Protein AF-A0A6I3M7F4-F1 (afdb_monomer_lite)

Secondary structure (DSSP, 8-state):
-PPPPP-----------------PPPPP--------STTHHHHHTTTTT-EEEEE-SS-EEEEE--SSSEEEEEEE-TTS-EEEEEEE-EEEE-SSSEEEEEEE-TTS-EEEEEEETTTTEEEEEEEEE-TT-TTTTEEEEEEEEEEEE--

pLDDT: mean 80.13, std 24.79, range [31.33, 98.69]

Sequence (151 aa):
MKQGKLAIGVVAFSFLAFGFTSISNTAVTIPSISKTVNQTEKGTSQIIGKTAVITFSQFQVEETFVSESVLHWKIKNENGSYNESDEQISFKRLNDHQFFINWIEKTGLTVSQIIDAQNGTVTSFVSNKDEKSDRGQRSANFLQGKLEFKK

Radius of gyration: 19.37 Å; chains: 1; bounding box: 62×32×46 Å

Structure (mmCIF, N/CA/C/O backbone):
data_AF-A0A6I3M7F4-F1
#
_entry.id   AF-A0A6I3M7F4-F1
#
loop_
_atom_site.group_PDB
_atom_site.id
_atom_site.type_symbol
_atom_site.label_atom_id
_atom_site.label_alt_id
_atom_site.label_comp_id
_atom_site.label_asym_id
_atom_site.label_entity_id
_atom_site.label_seq_id
_atom_site.pdbx_PDB_ins_code
_atom_site.Cartn_x
_atom_site.Cartn_y
_atom_site.Cartn_z
_atom_site.occupancy
_atom_site.B_iso_or_equiv
_atom_site.auth_seq_id
_atom_site.auth_comp_id
_atom_site.auth_asym_id
_atom_site.auth_atom_id
_atom_site.pdbx_PDB_model_num
ATOM 1 N N . MET A 1 1 ? 24.517 -9.629 -3.140 1.00 39.00 1 MET A N 1
ATOM 2 C CA . MET A 1 1 ? 23.800 -8.567 -3.882 1.00 39.00 1 MET A CA 1
ATOM 3 C C . MET A 1 1 ? 23.806 -7.303 -3.038 1.00 39.00 1 MET A C 1
ATOM 5 O O . MET A 1 1 ? 23.369 -7.361 -1.898 1.00 39.00 1 MET A O 1
ATOM 9 N N . LYS A 1 2 ? 24.385 -6.206 -3.538 1.00 33.97 2 LYS A N 1
ATOM 10 C CA . LYS A 1 2 ? 24.431 -4.910 -2.838 1.00 33.97 2 LYS A CA 1
ATOM 11 C C . LYS A 1 2 ? 23.179 -4.107 -3.205 1.00 33.97 2 LYS A C 1
ATOM 13 O O . LYS A 1 2 ? 22.945 -3.875 -4.385 1.00 33.97 2 LYS A O 1
ATOM 18 N N . GLN A 1 3 ? 22.395 -3.721 -2.201 1.00 35.09 3 GLN A N 1
ATOM 19 C CA . GLN A 1 3 ? 21.224 -2.849 -2.331 1.00 35.09 3 GLN A CA 1
ATOM 20 C C . GLN A 1 3 ? 21.699 -1.421 -2.648 1.00 35.09 3 GLN A C 1
ATOM 22 O O . GLN A 1 3 ? 22.495 -0.850 -1.899 1.00 35.09 3 GLN A O 1
ATOM 27 N N . GLY A 1 4 ? 21.269 -0.869 -3.783 1.00 33.34 4 GLY A N 1
ATOM 28 C CA . GLY A 1 4 ? 21.545 0.512 -4.175 1.00 33.34 4 GLY A CA 1
ATOM 29 C C . GLY A 1 4 ? 20.534 1.462 -3.536 1.00 33.34 4 GLY A C 1
ATOM 30 O O . GLY A 1 4 ? 19.332 1.239 -3.638 1.00 33.34 4 GLY A O 1
ATOM 31 N N . LYS A 1 5 ? 21.024 2.515 -2.876 1.00 40.19 5 LYS A N 1
ATOM 32 C CA . LYS A 1 5 ? 20.210 3.600 -2.314 1.00 40.19 5 LYS A CA 1
ATOM 33 C C . LYS A 1 5 ? 19.517 4.369 -3.444 1.00 40.19 5 LYS A C 1
ATOM 35 O O . LYS A 1 5 ? 20.191 4.830 -4.364 1.00 40.19 5 LYS A O 1
ATOM 40 N N . LEU A 1 6 ? 18.196 4.517 -3.367 1.00 32.69 6 LEU A N 1
ATOM 41 C CA . LEU A 1 6 ? 17.410 5.280 -4.334 1.00 32.69 6 LEU A CA 1
ATOM 42 C C . LEU A 1 6 ? 17.382 6.758 -3.910 1.00 32.69 6 LEU A C 1
ATOM 44 O O . LEU A 1 6 ? 16.881 7.088 -2.839 1.00 32.69 6 LEU A O 1
ATOM 48 N N . ALA A 1 7 ? 17.938 7.640 -4.739 1.00 34.78 7 ALA A N 1
ATOM 49 C CA . ALA A 1 7 ? 17.799 9.088 -4.617 1.00 34.78 7 ALA A CA 1
ATOM 50 C C . ALA A 1 7 ? 16.859 9.568 -5.731 1.00 34.78 7 ALA A C 1
ATOM 52 O O . ALA A 1 7 ? 17.108 9.298 -6.905 1.00 34.78 7 ALA A O 1
ATOM 53 N N . ILE A 1 8 ? 15.769 10.245 -5.369 1.00 38.12 8 ILE A N 1
ATOM 54 C CA . ILE A 1 8 ? 14.752 10.720 -6.315 1.00 38.12 8 ILE A CA 1
ATOM 55 C C . ILE A 1 8 ? 15.011 12.204 -6.589 1.00 38.12 8 ILE A C 1
ATOM 57 O O . ILE A 1 8 ? 14.764 13.055 -5.739 1.00 38.12 8 ILE A O 1
ATOM 61 N N . GLY A 1 9 ? 15.532 12.504 -7.779 1.00 34.53 9 GLY A N 1
ATOM 62 C CA . GLY A 1 9 ? 15.606 13.856 -8.332 1.00 34.53 9 GLY A CA 1
ATOM 63 C C . GLY A 1 9 ? 14.436 14.098 -9.286 1.00 34.53 9 GLY A C 1
ATOM 64 O O . GLY A 1 9 ? 14.195 13.292 -10.182 1.00 34.53 9 GLY A O 1
ATOM 65 N N . VAL A 1 10 ? 13.700 15.193 -9.088 1.00 37.66 10 VAL A N 1
ATOM 66 C CA . VAL A 1 10 ? 12.536 15.582 -9.899 1.00 37.66 10 VAL A CA 1
ATOM 67 C C . VAL A 1 10 ? 12.971 16.583 -10.969 1.00 37.66 10 VAL A C 1
ATOM 69 O O . VAL A 1 10 ? 13.507 17.638 -10.642 1.00 37.66 10 VAL A O 1
ATOM 72 N N . VAL A 1 11 ? 12.682 16.290 -12.238 1.00 32.75 11 VAL A N 1
ATOM 73 C CA . VAL A 1 11 ? 12.693 17.274 -13.333 1.00 32.75 11 VAL A CA 1
ATOM 74 C C . VAL A 1 11 ? 11.330 17.211 -14.018 1.00 32.75 11 VAL A C 1
ATOM 76 O O . VAL A 1 11 ? 10.888 16.140 -14.427 1.00 32.75 11 VAL A O 1
ATOM 79 N N . ALA A 1 12 ? 10.641 18.350 -14.087 1.00 32.22 12 ALA A N 1
ATOM 80 C CA . ALA A 1 12 ? 9.301 18.478 -14.648 1.00 32.22 12 ALA A CA 1
ATOM 81 C C . ALA A 1 12 ? 9.367 18.920 -16.117 1.00 32.22 12 ALA A C 1
ATOM 83 O O . ALA A 1 12 ? 10.028 19.905 -16.432 1.00 32.22 12 ALA A O 1
ATOM 84 N N . PHE A 1 13 ? 8.635 18.230 -16.991 1.00 31.33 13 PHE A N 1
ATOM 85 C CA . PHE A 1 13 ? 8.317 18.691 -18.342 1.00 31.33 13 PHE A CA 1
ATOM 86 C C . PHE A 1 13 ? 6.805 18.588 -18.551 1.00 31.33 13 PHE A C 1
ATOM 88 O O . PHE A 1 13 ? 6.206 17.536 -18.341 1.00 31.33 13 PHE A O 1
ATOM 95 N N . SER A 1 14 ? 6.191 19.710 -18.911 1.00 34.50 14 SER A N 1
ATOM 96 C CA . SER A 1 14 ? 4.767 19.870 -19.188 1.00 34.50 14 SER A CA 1
ATOM 97 C C . SER A 1 14 ? 4.475 19.626 -20.668 1.00 34.50 14 SER A C 1
ATOM 99 O O . SER A 1 14 ? 5.192 20.136 -21.526 1.00 34.50 14 SER A O 1
ATOM 101 N N . PHE A 1 15 ? 3.390 18.910 -20.977 1.00 35.59 15 PHE A N 1
ATOM 102 C CA . PHE A 1 15 ? 2.822 18.889 -22.326 1.00 35.59 15 PHE A CA 1
ATOM 103 C C . PHE A 1 15 ? 1.294 19.020 -22.320 1.00 35.59 15 PHE A C 1
ATOM 105 O O . PHE A 1 15 ? 0.597 18.487 -21.459 1.00 35.59 15 PHE A O 1
ATOM 112 N N . LEU A 1 16 ? 0.846 19.808 -23.301 1.00 32.91 16 LEU A N 1
ATOM 113 C CA . LEU A 1 16 ? -0.500 20.275 -23.627 1.00 32.91 16 LEU A CA 1
ATOM 114 C C . LEU A 1 16 ? -1.518 19.147 -23.867 1.00 32.91 16 LEU A C 1
ATOM 116 O O . LEU A 1 16 ? -1.219 18.152 -24.523 1.00 32.91 16 LEU A O 1
ATOM 120 N N . ALA A 1 17 ? -2.756 19.385 -23.428 1.00 40.06 17 ALA A N 1
ATOM 121 C CA . ALA A 1 17 ? -3.930 18.567 -23.714 1.00 40.06 17 ALA A CA 1
ATOM 122 C C . ALA A 1 17 ? -4.539 18.891 -25.094 1.00 40.06 17 ALA A C 1
ATOM 124 O O . ALA A 1 17 ? -4.708 20.062 -25.434 1.00 40.06 17 ALA A O 1
ATOM 125 N N . PHE A 1 18 ? -4.949 17.859 -25.837 1.00 38.31 18 PHE A N 1
ATOM 126 C CA . PHE A 1 18 ? -5.900 17.966 -26.951 1.00 38.31 18 PHE A CA 1
ATOM 127 C C . PHE A 1 18 ? -7.130 17.094 -26.671 1.00 38.31 18 PHE A C 1
ATOM 129 O O . PHE A 1 18 ? -7.013 15.978 -26.170 1.00 38.31 18 PHE A O 1
ATOM 136 N N . GLY A 1 19 ? -8.306 17.676 -26.922 1.00 34.84 19 GLY A N 1
ATOM 137 C CA . GLY A 1 19 ? -9.604 17.226 -26.426 1.00 34.84 19 GLY A CA 1
ATOM 138 C C . GLY A 1 19 ? -10.260 16.079 -27.194 1.00 34.84 19 GLY A C 1
ATOM 139 O O . GLY A 1 19 ? -9.953 15.812 -28.353 1.00 34.84 19 GLY A O 1
ATOM 140 N N . PHE A 1 20 ? -11.229 15.452 -26.528 1.00 40.44 20 PHE A N 1
ATOM 141 C CA . PHE A 1 20 ? -12.154 14.484 -27.111 1.00 40.44 20 PHE A CA 1
ATOM 142 C C . PHE A 1 20 ? -13.552 15.101 -27.225 1.00 40.44 20 PHE A C 1
ATOM 144 O O . PHE A 1 20 ? -14.050 15.728 -26.289 1.00 40.44 20 PHE A O 1
ATOM 151 N N . THR A 1 21 ? -14.169 14.938 -28.394 1.00 38.47 21 THR A N 1
ATOM 152 C CA . THR A 1 21 ? -15.543 15.336 -28.712 1.00 38.47 21 THR A CA 1
ATOM 153 C C . THR A 1 21 ? -16.551 14.334 -28.134 1.00 38.47 21 THR A C 1
ATOM 155 O O . THR A 1 21 ? -16.310 13.129 -28.105 1.00 38.47 21 THR A O 1
ATOM 158 N N . SER A 1 22 ? -17.682 14.850 -27.648 1.00 35.19 22 SER A N 1
ATOM 159 C CA . SE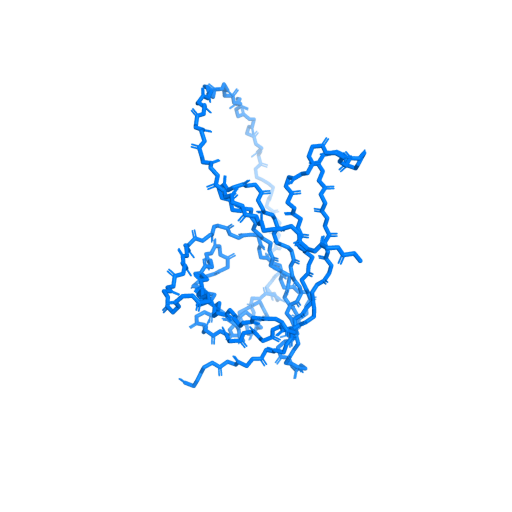R A 1 22 ? -18.756 14.086 -26.997 1.00 35.19 22 SER A CA 1
ATOM 160 C C . SER A 1 22 ? -19.695 13.434 -28.020 1.00 35.19 22 SER A C 1
ATOM 162 O O . SER A 1 22 ? -20.105 14.089 -28.978 1.00 35.19 22 SER A O 1
ATOM 164 N N . ILE A 1 23 ? -20.077 12.174 -27.788 1.00 48.94 23 ILE A N 1
ATOM 165 C CA . ILE A 1 23 ? -21.211 11.511 -28.450 1.00 48.94 23 ILE A CA 1
ATOM 166 C C . ILE A 1 23 ? -22.272 11.264 -27.372 1.00 48.94 23 ILE A C 1
ATOM 168 O O . ILE A 1 23 ? -21.997 10.630 -26.354 1.00 48.94 23 ILE A O 1
ATOM 172 N N . SER A 1 24 ? -23.481 11.784 -27.578 1.00 49.12 24 SER A N 1
ATOM 173 C CA . SER A 1 24 ? -24.623 11.638 -26.673 1.00 49.12 24 SER A CA 1
ATOM 174 C C . SER A 1 24 ? -25.382 10.332 -26.936 1.00 49.12 24 SER A C 1
ATOM 176 O O . SER A 1 24 ? -25.886 10.115 -28.035 1.00 49.12 24 SER A O 1
ATOM 178 N N . ASN A 1 25 ? -25.521 9.485 -25.909 1.00 51.75 25 ASN A N 1
ATOM 179 C CA . ASN A 1 25 ? -26.398 8.311 -25.942 1.00 51.75 25 ASN A CA 1
ATOM 180 C C . ASN A 1 25 ? -27.770 8.634 -25.334 1.00 51.75 25 ASN A C 1
ATOM 182 O O . ASN A 1 25 ? -27.872 9.216 -24.253 1.00 51.75 25 ASN A O 1
ATOM 186 N N . THR A 1 26 ? -28.824 8.229 -26.039 1.00 42.94 26 THR A N 1
ATOM 187 C CA . THR A 1 26 ? -30.226 8.268 -25.613 1.00 42.94 26 THR A CA 1
ATOM 188 C C . THR A 1 26 ? -30.485 7.287 -24.465 1.00 42.94 26 THR A C 1
ATOM 190 O O . THR A 1 26 ? -30.041 6.140 -24.486 1.00 42.94 26 THR A O 1
ATOM 193 N N . ALA A 1 27 ? -31.216 7.742 -23.445 1.00 46.12 27 ALA A N 1
ATOM 194 C CA . ALA A 1 27 ? -31.558 6.944 -22.272 1.00 46.12 27 ALA A CA 1
ATOM 195 C C . ALA A 1 27 ? -32.666 5.926 -22.592 1.00 46.12 27 ALA A C 1
ATOM 197 O O . ALA A 1 27 ? -33.769 6.302 -22.987 1.00 46.12 27 ALA A O 1
ATOM 198 N N . VAL A 1 28 ? -32.382 4.641 -22.375 1.00 40.72 28 VAL A N 1
ATOM 199 C CA . VAL A 1 28 ? -33.379 3.561 -22.350 1.00 40.72 28 VAL A CA 1
ATOM 200 C C . VAL A 1 28 ? -33.805 3.337 -20.899 1.00 40.72 28 VAL A C 1
ATOM 202 O O . VAL A 1 28 ? -32.969 3.103 -20.028 1.00 40.72 28 VAL A O 1
ATOM 205 N N . THR A 1 29 ? -35.106 3.423 -20.628 1.00 41.81 29 THR A N 1
ATOM 206 C CA . THR A 1 29 ? -35.695 3.204 -19.300 1.00 41.81 29 THR A CA 1
ATOM 207 C C . THR A 1 29 ? -35.779 1.704 -19.000 1.00 41.81 29 THR A C 1
ATOM 209 O O . THR A 1 29 ? -36.506 0.978 -19.674 1.00 41.81 29 THR A O 1
ATOM 212 N N . ILE A 1 30 ? -35.049 1.235 -17.983 1.00 57.62 30 ILE A N 1
ATOM 213 C CA . ILE A 1 30 ? -35.119 -0.140 -17.456 1.00 57.62 30 ILE A CA 1
ATOM 214 C C . ILE A 1 30 ? -35.863 -0.097 -16.108 1.00 57.62 30 ILE A C 1
ATOM 216 O O . ILE A 1 30 ? -35.559 0.777 -15.292 1.00 57.62 30 ILE A O 1
ATOM 220 N N . PRO A 1 31 ? -36.832 -0.999 -15.846 1.00 45.47 31 PRO A N 1
ATOM 221 C CA . PRO A 1 31 ? -37.576 -1.022 -14.591 1.00 45.47 31 PRO A CA 1
ATOM 222 C C . PRO A 1 31 ? -36.683 -1.378 -13.393 1.00 45.47 31 PRO A C 1
ATOM 224 O O . PRO A 1 31 ? -35.761 -2.189 -13.478 1.00 45.47 31 PRO A O 1
ATOM 227 N N . SER A 1 32 ? -36.987 -0.744 -12.264 1.00 48.56 32 SER A N 1
ATOM 228 C CA . SER A 1 32 ? -36.241 -0.729 -11.008 1.00 48.56 32 SER A CA 1
ATOM 229 C C . SER A 1 32 ? -36.052 -2.128 -10.405 1.00 48.56 32 SER A C 1
ATOM 231 O O . SER A 1 32 ? -36.978 -2.705 -9.834 1.00 48.56 32 SER A O 1
ATOM 233 N N . ILE A 1 33 ? -34.822 -2.649 -10.446 1.00 50.75 33 ILE A N 1
ATOM 234 C CA . ILE A 1 33 ? -34.399 -3.764 -9.587 1.00 50.75 33 ILE A CA 1
ATOM 235 C C . ILE A 1 33 ? -33.991 -3.177 -8.232 1.00 50.75 33 ILE A C 1
ATOM 237 O O . ILE A 1 33 ? -32.831 -2.877 -7.956 1.00 50.75 33 ILE A O 1
ATOM 241 N N . SER A 1 34 ? -34.981 -3.004 -7.363 1.00 51.66 34 SER A N 1
ATOM 242 C CA . SER A 1 34 ? -34.794 -2.627 -5.964 1.00 51.66 34 SER A CA 1
ATOM 243 C C . SER A 1 34 ? -34.318 -3.837 -5.155 1.00 51.66 34 SER A C 1
ATOM 245 O O . SER A 1 34 ? -35.130 -4.473 -4.487 1.00 51.66 34 SER A O 1
ATOM 247 N N . LYS A 1 35 ? -33.025 -4.201 -5.230 1.00 45.78 35 LYS A N 1
ATOM 248 C CA . LYS A 1 35 ? -32.386 -5.123 -4.260 1.00 45.78 35 LYS A CA 1
ATOM 249 C C . LYS A 1 35 ? -30.847 -5.177 -4.312 1.00 45.78 35 LYS A C 1
ATOM 251 O O . LYS A 1 35 ? -30.266 -6.250 -4.205 1.00 45.78 35 LYS A O 1
ATOM 256 N N . THR A 1 36 ? -30.142 -4.048 -4.422 1.00 43.81 36 THR A N 1
ATOM 257 C CA . THR A 1 36 ? -28.682 -4.007 -4.151 1.00 43.81 36 THR A CA 1
ATOM 258 C C . THR A 1 36 ? -28.225 -2.609 -3.719 1.00 43.81 36 THR A C 1
ATOM 260 O O . THR A 1 36 ? -27.452 -1.963 -4.407 1.00 43.81 36 THR A O 1
ATOM 263 N N . VAL A 1 37 ? -28.728 -2.099 -2.593 1.00 45.62 37 VAL A N 1
ATOM 264 C CA . VAL A 1 37 ? -28.198 -0.849 -1.994 1.00 45.62 37 VAL A CA 1
ATOM 265 C C . VAL A 1 37 ? -27.588 -1.113 -0.612 1.00 45.62 37 VAL A C 1
ATOM 267 O O . VAL A 1 37 ? -26.552 -0.559 -0.274 1.00 45.62 37 VAL A O 1
ATOM 270 N N . ASN A 1 38 ? -28.099 -2.098 0.134 1.00 45.16 38 ASN A N 1
ATOM 271 C CA . ASN A 1 38 ? -27.651 -2.342 1.514 1.00 45.16 38 ASN A CA 1
ATOM 272 C C . ASN A 1 38 ? -26.365 -3.180 1.653 1.00 45.16 38 ASN A C 1
ATOM 274 O O . ASN A 1 38 ? -25.856 -3.329 2.763 1.00 45.16 38 ASN A O 1
ATOM 278 N N . GLN A 1 39 ? -25.845 -3.772 0.572 1.00 46.31 39 GLN A N 1
ATOM 279 C CA . GLN A 1 39 ? -24.624 -4.587 0.642 1.00 46.31 39 GLN A CA 1
ATOM 280 C C . GLN A 1 39 ? -23.359 -3.800 0.309 1.00 46.31 39 GLN A C 1
ATOM 282 O O . GLN A 1 39 ? -22.318 -4.127 0.872 1.00 46.31 39 GLN A O 1
ATOM 287 N N . THR A 1 40 ? -23.432 -2.761 -0.525 1.00 47.81 40 THR A N 1
ATOM 288 C CA . THR A 1 40 ? -22.269 -1.959 -0.942 1.00 47.81 40 THR A CA 1
ATOM 289 C C . THR A 1 40 ? -21.715 -1.130 0.220 1.00 47.81 40 THR A C 1
ATOM 291 O O . THR A 1 40 ? -20.519 -1.208 0.483 1.00 47.81 40 THR A O 1
ATOM 294 N N . GLU A 1 41 ? -22.581 -0.475 1.001 1.00 54.56 41 GLU A N 1
ATOM 295 C CA . GLU A 1 41 ? -22.183 0.374 2.139 1.00 54.56 41 GLU A CA 1
ATOM 296 C C . GLU A 1 41 ? -21.617 -0.409 3.339 1.00 54.56 41 GLU A C 1
ATOM 298 O O . GLU A 1 41 ? -20.689 0.040 4.0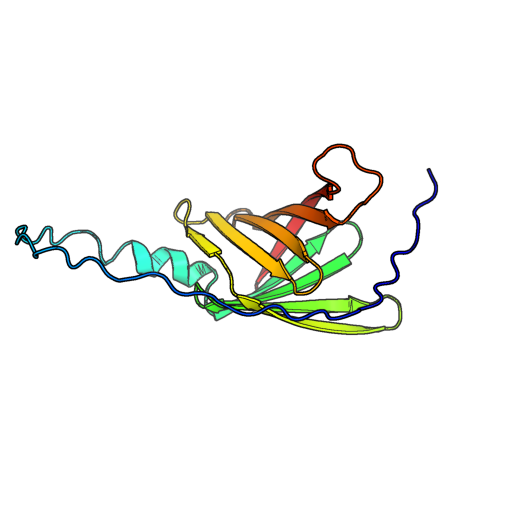12 1.00 54.56 41 GLU A O 1
ATOM 303 N N . LYS A 1 42 ? -22.131 -1.617 3.617 1.00 55.28 42 LYS A N 1
ATOM 304 C CA . LYS A 1 42 ? -21.741 -2.369 4.824 1.00 55.28 42 LYS A CA 1
ATOM 305 C C . LYS A 1 42 ? -20.280 -2.838 4.799 1.00 55.28 42 LYS A C 1
ATOM 307 O O . LYS A 1 42 ? -19.644 -2.865 5.847 1.00 55.28 42 LYS A O 1
ATOM 312 N N . GLY A 1 43 ? -19.731 -3.198 3.637 1.00 58.41 43 GLY A N 1
ATOM 313 C CA . GLY A 1 43 ? -18.343 -3.675 3.555 1.00 58.41 43 GLY A CA 1
ATOM 314 C C . GLY A 1 43 ? -17.307 -2.566 3.392 1.00 58.41 43 GLY A C 1
ATOM 315 O O . GLY A 1 43 ? -16.230 -2.679 3.960 1.00 58.41 43 GLY A O 1
ATOM 316 N N . THR A 1 44 ? -17.615 -1.463 2.701 1.00 63.25 44 THR A N 1
ATOM 317 C CA . THR A 1 44 ? -16.672 -0.333 2.568 1.00 63.25 44 THR A CA 1
ATOM 318 C C . THR A 1 44 ? -16.436 0.372 3.905 1.00 63.25 44 THR A C 1
ATOM 320 O O . THR A 1 44 ? -15.309 0.777 4.190 1.00 63.25 44 THR A O 1
ATOM 323 N N . SER A 1 45 ? -17.433 0.365 4.800 1.00 71.38 45 SER A N 1
ATOM 324 C CA . SER A 1 45 ? -17.289 0.821 6.194 1.00 71.38 45 SER A CA 1
ATOM 325 C C . SER A 1 45 ? -16.181 0.118 6.999 1.00 71.38 45 SER A C 1
ATOM 327 O O . SER A 1 45 ? -15.761 0.619 8.045 1.00 71.38 45 SER A O 1
ATOM 329 N N . GLN A 1 46 ? -15.685 -1.047 6.552 1.00 83.75 46 GLN A N 1
ATOM 330 C CA . GLN A 1 46 ? -14.614 -1.731 7.274 1.00 83.75 46 GLN A CA 1
ATOM 331 C C . GLN A 1 46 ? -13.295 -0.970 7.225 1.00 83.75 46 GLN A C 1
ATOM 333 O O . GLN A 1 46 ? -12.550 -1.066 8.202 1.00 83.75 46 GLN A O 1
ATOM 338 N N . ILE A 1 47 ? -13.022 -0.232 6.145 1.00 93.69 47 ILE A N 1
ATOM 339 C CA . ILE A 1 47 ? -11.730 0.436 5.943 1.00 93.69 47 ILE A CA 1
ATOM 340 C C . ILE A 1 47 ? -11.854 1.931 5.653 1.00 93.69 47 ILE A C 1
ATOM 342 O O . ILE A 1 47 ? -11.001 2.687 6.108 1.00 93.69 47 ILE A O 1
ATOM 346 N N . ILE A 1 48 ? -12.911 2.376 4.964 1.00 95.69 48 ILE A N 1
ATOM 347 C CA . ILE A 1 48 ? -13.101 3.795 4.646 1.00 95.69 48 ILE A CA 1
ATOM 348 C C . ILE A 1 48 ? -13.304 4.598 5.936 1.00 95.69 48 ILE A C 1
ATOM 350 O O . ILE A 1 48 ? -14.037 4.188 6.836 1.00 95.69 48 ILE A O 1
ATOM 354 N N . GLY A 1 49 ? -12.625 5.739 6.027 1.00 95.38 49 GLY A N 1
ATOM 355 C CA . GLY A 1 49 ? -12.571 6.605 7.200 1.00 95.38 49 GLY A CA 1
ATOM 356 C C . GLY A 1 49 ? -11.618 6.127 8.300 1.00 95.38 49 GLY A C 1
ATOM 357 O O . GLY A 1 49 ? -11.520 6.792 9.329 1.00 95.38 49 GLY A O 1
ATOM 358 N N . LYS A 1 50 ? -10.915 5.000 8.119 1.00 96.19 50 LYS A N 1
ATOM 359 C CA . LYS A 1 50 ? -9.976 4.461 9.113 1.00 96.19 50 LYS A CA 1
ATOM 360 C C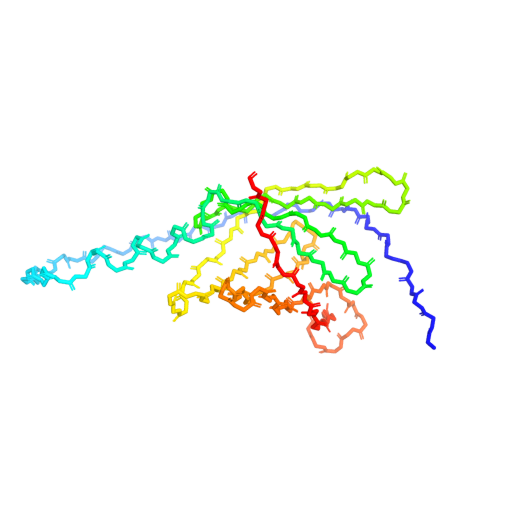 . LYS A 1 50 ? -8.528 4.648 8.691 1.00 96.19 50 LYS A C 1
ATOM 362 O O . LYS A 1 50 ? -8.207 4.673 7.504 1.00 96.19 50 LYS A O 1
ATOM 367 N N . THR A 1 51 ? -7.656 4.678 9.693 1.00 97.81 51 THR A N 1
ATOM 368 C CA . THR A 1 51 ? -6.207 4.585 9.515 1.00 97.81 51 THR A CA 1
ATOM 369 C C . THR A 1 51 ? -5.743 3.171 9.834 1.00 97.81 51 THR A C 1
ATOM 371 O O . THR A 1 51 ? -5.903 2.692 10.959 1.00 97.81 51 THR A O 1
ATOM 374 N N . ALA A 1 52 ? -5.153 2.505 8.849 1.00 97.44 52 ALA A N 1
ATOM 375 C CA . ALA A 1 52 ? -4.413 1.272 9.024 1.00 97.44 52 ALA A CA 1
ATOM 376 C C . ALA A 1 52 ? -2.929 1.566 9.250 1.00 97.44 52 ALA A C 1
ATOM 378 O O . ALA A 1 52 ? -2.357 2.477 8.664 1.00 97.44 52 ALA A O 1
ATOM 379 N N . VAL A 1 53 ? -2.299 0.755 10.082 1.00 98.19 53 VAL A N 1
ATOM 380 C CA . VAL A 1 53 ? -0.857 0.650 10.220 1.00 98.19 53 VAL A CA 1
ATOM 381 C C . VAL A 1 53 ? -0.456 -0.664 9.566 1.00 98.19 53 VAL A C 1
ATOM 383 O O . VAL A 1 53 ? -0.851 -1.739 10.022 1.00 98.19 53 VAL A O 1
ATOM 386 N N . ILE A 1 54 ? 0.304 -0.579 8.478 1.00 98.19 54 ILE A N 1
ATOM 387 C CA . ILE A 1 54 ? 0.775 -1.735 7.722 1.00 98.19 54 ILE A CA 1
ATOM 388 C C . ILE A 1 54 ? 2.257 -1.921 8.007 1.00 98.19 54 ILE A C 1
ATOM 390 O O . ILE A 1 54 ? 3.078 -1.045 7.739 1.00 98.19 54 ILE A O 1
ATOM 394 N N . THR A 1 55 ? 2.602 -3.078 8.560 1.00 97.88 55 THR A N 1
ATOM 395 C CA . THR A 1 55 ? 3.980 -3.422 8.915 1.00 97.88 55 THR A CA 1
ATOM 396 C C . THR A 1 55 ? 4.535 -4.415 7.905 1.00 97.88 55 THR A C 1
ATOM 398 O O . THR A 1 55 ? 4.117 -5.573 7.879 1.00 97.88 55 THR A O 1
ATOM 401 N N . PHE A 1 56 ? 5.481 -3.960 7.086 1.00 95.56 56 PHE A N 1
ATOM 402 C CA . PHE A 1 56 ? 6.289 -4.785 6.191 1.00 95.56 56 PHE A CA 1
ATOM 403 C C . PHE A 1 56 ? 7.598 -5.191 6.882 1.00 95.56 56 PHE A C 1
ATOM 405 O O . PHE A 1 56 ? 7.939 -4.693 7.953 1.00 95.56 56 PHE A O 1
ATOM 412 N N . SER A 1 57 ? 8.385 -6.074 6.261 1.00 94.00 57 SER A N 1
ATOM 413 C CA . SER A 1 57 ? 9.626 -6.583 6.867 1.00 94.00 57 SER A CA 1
ATOM 414 C C . SER A 1 57 ? 10.680 -5.507 7.166 1.00 94.00 57 SER A C 1
ATOM 416 O O . SER A 1 57 ? 11.534 -5.725 8.018 1.00 94.00 57 SER A O 1
ATOM 418 N N . GLN A 1 58 ? 10.674 -4.387 6.434 1.00 91.00 58 GLN A N 1
ATOM 419 C CA . GLN A 1 58 ? 11.702 -3.340 6.535 1.00 91.00 58 GLN A CA 1
ATOM 420 C C . GLN A 1 58 ? 11.170 -1.998 7.047 1.00 91.00 58 GLN A C 1
ATOM 422 O O . GLN A 1 58 ? 11.957 -1.161 7.474 1.00 91.00 58 GLN A O 1
ATOM 427 N N . PHE A 1 59 ? 9.860 -1.768 6.985 1.00 93.94 59 PHE A N 1
ATOM 428 C CA . PHE A 1 59 ? 9.266 -0.480 7.320 1.00 93.94 59 PHE A CA 1
ATOM 429 C C . PHE A 1 59 ? 7.795 -0.631 7.699 1.00 93.94 59 PHE A C 1
ATOM 431 O O . PHE A 1 59 ? 7.167 -1.663 7.457 1.00 93.94 59 PHE A O 1
ATOM 438 N N . GLN A 1 60 ? 7.245 0.435 8.267 1.00 95.94 60 GLN A N 1
ATOM 439 C CA . GLN A 1 60 ? 5.834 0.559 8.589 1.00 95.94 60 GLN A CA 1
ATOM 440 C C . GLN A 1 60 ? 5.270 1.804 7.910 1.00 95.94 60 GLN A C 1
ATOM 442 O O . GLN A 1 60 ? 5.910 2.854 7.937 1.00 95.94 60 GLN A O 1
ATOM 447 N N . VAL A 1 61 ? 4.085 1.680 7.323 1.00 97.31 61 VAL A N 1
ATOM 448 C CA . VAL A 1 61 ? 3.340 2.785 6.714 1.00 97.31 61 VAL A CA 1
ATOM 449 C C . VAL A 1 61 ? 1.987 2.918 7.401 1.00 97.31 61 VAL A C 1
ATOM 451 O O . VAL A 1 61 ? 1.364 1.926 7.776 1.00 97.31 61 VAL A O 1
ATOM 454 N N . GLU A 1 62 ? 1.546 4.150 7.597 1.00 98.12 62 GLU A N 1
ATOM 455 C CA . GLU A 1 62 ? 0.182 4.463 7.989 1.00 98.12 62 GLU A CA 1
ATOM 456 C C . GLU A 1 62 ? -0.610 4.843 6.743 1.00 98.12 62 GLU A C 1
ATOM 458 O O . GLU A 1 62 ? -0.180 5.698 5.976 1.00 98.12 62 GLU A O 1
ATOM 463 N N . GLU A 1 63 ? -1.767 4.227 6.552 1.00 98.12 63 GLU A N 1
ATOM 464 C CA . GLU A 1 63 ? -2.657 4.456 5.420 1.00 98.12 63 GLU A CA 1
ATOM 465 C C . GLU A 1 63 ? -4.040 4.837 5.935 1.00 98.12 63 GLU A C 1
ATOM 467 O O . GLU A 1 63 ? -4.712 4.048 6.596 1.00 98.12 63 GLU A O 1
ATOM 472 N N . THR A 1 64 ? -4.470 6.061 5.650 1.00 98.31 64 THR A N 1
ATOM 473 C CA . THR A 1 64 ? -5.804 6.563 5.976 1.00 98.31 64 THR A CA 1
ATOM 474 C C . THR A 1 64 ? -6.662 6.557 4.722 1.00 98.31 64 THR A C 1
ATOM 476 O O . THR A 1 64 ? -6.451 7.355 3.809 1.00 98.31 64 THR A O 1
ATOM 479 N N . PHE A 1 65 ? -7.649 5.664 4.680 1.00 96.88 65 PHE A N 1
ATOM 480 C CA . PHE A 1 65 ? -8.578 5.535 3.556 1.00 96.88 65 PHE A CA 1
ATOM 481 C C . PHE A 1 65 ? -9.655 6.617 3.650 1.00 96.88 65 PHE A C 1
ATOM 483 O O . PHE A 1 65 ? -10.777 6.348 4.074 1.00 96.88 65 PHE A O 1
ATOM 490 N N . VAL A 1 66 ? -9.302 7.858 3.313 1.00 97.38 66 VAL A N 1
ATOM 491 C CA . VAL A 1 66 ? -10.173 9.039 3.454 1.00 97.38 66 VAL A CA 1
ATOM 492 C C . VAL A 1 66 ? -11.516 8.831 2.748 1.00 97.38 66 VAL A C 1
ATOM 494 O O . VAL A 1 66 ? -12.567 9.137 3.308 1.00 97.38 66 VAL A O 1
ATOM 497 N N . SER A 1 67 ? -11.492 8.273 1.537 1.00 96.31 67 SER A N 1
ATOM 498 C CA . SER A 1 67 ? -12.678 7.880 0.772 1.00 96.31 67 SER A CA 1
ATOM 499 C C . SER A 1 67 ? -12.337 6.748 -0.203 1.00 96.31 67 SER A C 1
ATOM 501 O O . SER A 1 67 ? -11.193 6.307 -0.287 1.00 96.31 67 SER A O 1
ATOM 503 N N . GLU A 1 68 ? -13.309 6.297 -0.998 1.00 95.69 68 GLU A N 1
ATOM 504 C CA . GLU A 1 68 ? -13.057 5.353 -2.102 1.00 95.69 68 GLU A CA 1
ATOM 505 C C . GLU A 1 68 ? -12.212 5.954 -3.244 1.00 95.69 68 GLU A C 1
ATOM 507 O O . GLU A 1 68 ? -11.836 5.242 -4.169 1.00 95.69 68 GLU A O 1
ATOM 512 N N . SER A 1 69 ? -11.903 7.253 -3.198 1.00 97.00 69 SER A N 1
ATOM 513 C CA . SER A 1 69 ? -11.103 7.943 -4.214 1.00 97.00 69 SER A CA 1
ATOM 514 C C . SER A 1 69 ? -9.843 8.605 -3.662 1.00 97.00 69 SER A C 1
ATOM 516 O O . SER A 1 69 ? -9.025 9.068 -4.452 1.00 97.00 69 SER A O 1
ATOM 518 N N . VAL A 1 70 ? -9.662 8.651 -2.338 1.00 98.00 70 VAL A N 1
ATOM 519 C CA . VAL A 1 70 ? -8.529 9.331 -1.697 1.00 98.00 70 VAL A CA 1
ATOM 520 C C . VAL A 1 70 ? -7.908 8.458 -0.612 1.00 98.00 70 VAL A C 1
ATOM 522 O O . VAL A 1 70 ? -8.593 7.993 0.301 1.00 98.00 70 VAL A O 1
ATOM 525 N N . LEU A 1 71 ? -6.589 8.301 -0.692 1.00 98.31 71 LEU A N 1
ATOM 526 C CA . LEU A 1 71 ? -5.740 7.682 0.323 1.00 98.31 71 LEU A CA 1
ATOM 527 C C . LEU A 1 71 ? -4.735 8.716 0.821 1.00 98.31 71 LEU A C 1
ATOM 529 O O . LEU A 1 71 ? -4.034 9.305 0.010 1.00 98.31 71 LEU A O 1
ATOM 533 N N . HIS A 1 72 ? -4.614 8.879 2.134 1.00 98.44 72 HIS A N 1
ATOM 534 C CA . HIS A 1 72 ? -3.481 9.575 2.737 1.00 98.44 72 HIS A CA 1
ATOM 535 C C . HIS A 1 72 ? -2.504 8.544 3.298 1.00 98.44 72 HIS A C 1
ATOM 537 O O . HIS A 1 72 ? -2.889 7.771 4.178 1.00 98.44 72 HIS A O 1
ATOM 543 N N . TRP A 1 73 ? -1.259 8.517 2.831 1.00 98.12 73 TRP A N 1
ATOM 544 C CA . TRP A 1 73 ? -0.230 7.632 3.382 1.00 98.12 73 TRP A CA 1
ATOM 545 C C . TRP A 1 73 ? 0.846 8.422 4.120 1.00 98.12 73 TRP A C 1
ATOM 547 O O . TRP A 1 73 ? 1.141 9.560 3.767 1.00 98.12 73 TRP A O 1
ATOM 557 N N . LYS A 1 74 ? 1.464 7.798 5.126 1.00 97.44 74 LYS A N 1
ATOM 558 C CA . LYS A 1 74 ? 2.551 8.369 5.926 1.00 97.44 74 LYS A CA 1
ATOM 559 C C . LYS A 1 74 ? 3.562 7.301 6.324 1.00 97.44 74 LYS A C 1
ATOM 561 O O . LYS A 1 74 ? 3.206 6.282 6.905 1.00 97.44 74 LYS A O 1
ATOM 566 N N . ILE A 1 75 ? 4.843 7.548 6.075 1.00 95.06 75 ILE A N 1
ATOM 567 C CA . ILE A 1 75 ? 5.955 6.666 6.452 1.00 95.06 75 ILE A CA 1
ATOM 568 C C . ILE A 1 75 ? 7.015 7.450 7.218 1.00 95.06 75 ILE A C 1
ATOM 570 O O . ILE A 1 75 ? 7.298 8.610 6.912 1.00 95.06 75 ILE A O 1
ATOM 574 N N . LYS A 1 76 ? 7.624 6.812 8.217 1.00 91.31 76 LYS A N 1
ATOM 575 C CA . LYS A 1 76 ? 8.771 7.370 8.933 1.00 91.31 76 LYS A CA 1
ATOM 576 C C . LYS A 1 76 ? 10.069 6.961 8.238 1.00 91.31 76 LYS A C 1
ATOM 578 O O . LYS A 1 76 ? 10.325 5.777 8.042 1.00 91.31 76 LYS A O 1
ATOM 583 N N . ASN A 1 77 ? 10.897 7.938 7.904 1.00 86.88 77 ASN A N 1
ATOM 584 C CA . ASN A 1 77 ? 12.223 7.737 7.335 1.00 86.88 77 ASN A CA 1
ATOM 585 C C . ASN A 1 77 ? 13.236 7.301 8.406 1.00 86.88 77 ASN A C 1
ATOM 587 O O . ASN A 1 77 ? 13.060 7.551 9.601 1.00 86.88 77 ASN A O 1
ATOM 591 N N . GLU A 1 78 ? 14.361 6.728 7.969 1.00 85.19 78 GLU A N 1
ATOM 592 C CA . GLU A 1 78 ? 15.459 6.293 8.852 1.00 85.19 78 GLU A CA 1
ATOM 593 C C . GLU A 1 78 ? 16.035 7.430 9.716 1.00 85.19 78 GLU A C 1
ATOM 595 O O . GLU A 1 78 ? 16.462 7.207 10.845 1.00 85.19 78 GLU A O 1
ATOM 600 N N . ASN A 1 79 ? 16.016 8.667 9.210 1.00 86.88 79 ASN A N 1
ATOM 601 C CA . ASN A 1 79 ? 16.480 9.864 9.921 1.00 86.88 79 ASN A CA 1
ATOM 602 C C . ASN A 1 79 ? 15.461 10.408 10.947 1.00 86.88 79 ASN A C 1
ATOM 604 O O . ASN A 1 79 ? 15.709 11.439 11.570 1.00 86.88 79 ASN A O 1
ATOM 608 N N . GLY A 1 80 ? 14.307 9.754 11.098 1.00 87.06 80 GLY A N 1
ATOM 609 C CA . GLY A 1 80 ? 13.243 10.153 12.011 1.00 87.06 80 GLY A CA 1
ATOM 610 C C . GLY A 1 80 ? 12.236 11.164 11.456 1.00 87.06 80 GLY A C 1
ATOM 611 O O . GLY A 1 80 ? 11.256 11.434 12.151 1.00 87.06 80 GLY A O 1
ATOM 612 N N . SER A 1 81 ? 12.429 11.692 10.241 1.00 92.50 81 SER A N 1
ATOM 613 C CA . SER A 1 81 ? 11.426 12.527 9.565 1.00 92.50 81 SER A CA 1
ATOM 614 C C . SER A 1 81 ? 10.291 11.683 8.978 1.00 92.50 81 SER A C 1
ATOM 616 O O . SER A 1 81 ? 10.378 10.457 8.943 1.00 92.50 81 SER A O 1
ATOM 618 N N . TYR A 1 82 ? 9.223 12.329 8.509 1.00 92.38 82 TYR A N 1
ATOM 619 C CA . TYR A 1 82 ? 8.106 11.660 7.841 1.00 92.38 82 TYR A CA 1
ATOM 620 C C . TYR A 1 82 ? 8.013 12.091 6.379 1.00 92.38 82 TYR A C 1
ATOM 622 O O . TYR A 1 82 ? 8.244 13.260 6.071 1.00 92.38 82 TYR A O 1
ATOM 630 N N . ASN A 1 83 ? 7.643 11.150 5.513 1.00 93.38 83 ASN A N 1
ATOM 631 C CA . ASN A 1 83 ? 7.083 11.440 4.196 1.00 93.38 83 ASN A CA 1
ATOM 632 C C . ASN A 1 83 ? 5.597 11.087 4.236 1.00 93.38 83 ASN A C 1
ATOM 634 O O . ASN A 1 83 ? 5.232 10.066 4.818 1.00 93.38 83 ASN A O 1
ATOM 638 N N . GLU A 1 84 ? 4.762 11.910 3.618 1.00 96.75 84 GLU A N 1
ATOM 639 C CA . GLU A 1 84 ? 3.322 11.679 3.529 1.00 96.75 84 GLU A CA 1
ATOM 640 C C . GLU A 1 84 ? 2.742 12.329 2.271 1.00 96.75 84 GLU A C 1
ATOM 642 O O . GLU A 1 84 ? 3.315 13.289 1.742 1.00 96.75 84 GLU A O 1
ATOM 647 N N . SER A 1 85 ? 1.631 11.792 1.771 1.00 97.19 85 SER A N 1
ATOM 648 C CA . SER A 1 85 ? 0.923 12.361 0.624 1.00 97.19 85 SER A CA 1
ATOM 649 C C . SER A 1 85 ? -0.527 11.904 0.539 1.00 97.19 85 SER A C 1
ATOM 651 O O . SER A 1 85 ? -0.874 10.834 1.040 1.00 97.19 85 SER A O 1
ATOM 653 N N . ASP A 1 86 ? -1.339 12.713 -0.143 1.00 98.00 86 ASP A N 1
ATOM 654 C CA . ASP A 1 86 ? -2.688 12.352 -0.569 1.00 98.00 86 ASP A CA 1
ATOM 655 C C . ASP A 1 86 ? -2.648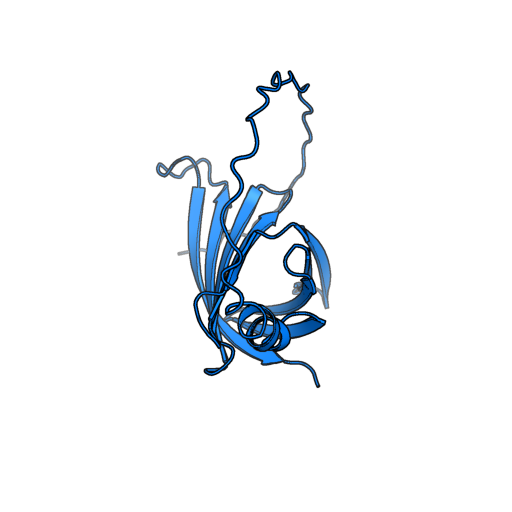 11.864 -2.018 1.00 98.00 86 ASP A C 1
ATOM 657 O O . ASP A 1 86 ? -2.189 12.574 -2.914 1.00 98.00 86 ASP A O 1
ATOM 661 N N . GLU A 1 87 ? -3.181 10.673 -2.257 1.00 98.06 87 GLU A N 1
ATOM 662 C CA . GLU A 1 87 ? -3.178 10.014 -3.556 1.00 98.06 87 GLU A CA 1
ATOM 663 C C . GLU A 1 87 ? -4.603 9.772 -4.046 1.00 98.06 87 GLU A C 1
ATOM 665 O O . GLU A 1 87 ? -5.488 9.354 -3.291 1.00 98.06 87 GLU A O 1
ATOM 670 N N . GLN A 1 88 ? -4.821 10.002 -5.343 1.00 98.06 88 GLN A N 1
ATOM 671 C CA . GLN A 1 88 ? -6.034 9.537 -6.008 1.00 98.06 88 GLN A CA 1
ATOM 672 C C . GLN A 1 88 ? -5.934 8.029 -6.221 1.00 98.06 88 GLN A C 1
ATOM 674 O O . GLN A 1 88 ? -4.963 7.541 -6.807 1.00 98.06 88 GLN A O 1
ATOM 679 N N . ILE A 1 89 ? -6.951 7.297 -5.774 1.00 98.44 89 ILE A N 1
ATOM 680 C CA . ILE A 1 89 ? -6.942 5.835 -5.826 1.00 98.44 89 ILE A CA 1
ATOM 681 C C . ILE A 1 89 ? -8.003 5.281 -6.771 1.00 98.44 89 ILE A C 1
ATOM 683 O O . ILE A 1 89 ? -9.087 5.831 -6.943 1.00 98.44 89 ILE A O 1
ATOM 687 N N . SER A 1 90 ? -7.691 4.130 -7.357 1.00 98.12 90 SER A N 1
ATOM 688 C CA . SER A 1 90 ? -8.690 3.198 -7.867 1.00 98.12 90 SER A CA 1
ATOM 689 C C . SER A 1 90 ? -9.037 2.214 -6.761 1.00 98.12 90 SER A C 1
ATOM 691 O O . SER A 1 90 ? -8.162 1.492 -6.281 1.00 98.12 90 SER A O 1
ATOM 693 N N . PHE A 1 91 ? -10.308 2.172 -6.381 1.00 97.12 91 PHE A N 1
ATOM 694 C CA . PHE A 1 91 ? -10.810 1.308 -5.324 1.00 97.12 91 PHE A CA 1
ATOM 695 C C . PHE A 1 91 ? -11.778 0.275 -5.889 1.00 97.12 91 PHE A C 1
ATOM 697 O O . PHE A 1 91 ? -12.688 0.597 -6.654 1.00 97.12 91 PHE A O 1
ATOM 704 N N . LYS A 1 92 ? -11.605 -0.985 -5.496 1.00 96.25 92 LYS A N 1
ATOM 705 C CA . LYS A 1 92 ? -12.563 -2.042 -5.800 1.00 96.25 92 LYS A CA 1
ATOM 706 C C . LYS A 1 92 ? -12.698 -2.981 -4.619 1.00 96.25 92 LYS A C 1
ATOM 708 O O . LYS A 1 92 ? -11.759 -3.674 -4.241 1.00 96.25 92 LYS A O 1
ATOM 713 N N . ARG A 1 93 ? -13.912 -3.089 -4.095 1.00 95.25 93 ARG A N 1
ATOM 714 C CA . ARG A 1 93 ? -14.257 -4.163 -3.169 1.00 95.25 93 ARG A CA 1
ATOM 715 C C . ARG A 1 93 ? -14.291 -5.501 -3.915 1.00 95.25 93 ARG A C 1
ATOM 717 O O . ARG A 1 93 ? -14.940 -5.614 -4.954 1.00 95.25 93 ARG A O 1
ATOM 724 N N . LEU A 1 94 ? -13.583 -6.497 -3.389 1.00 95.81 94 LEU A N 1
ATOM 725 C CA . LEU A 1 94 ? -13.530 -7.850 -3.951 1.00 95.81 94 LEU A CA 1
ATOM 726 C C . LEU A 1 94 ? -14.565 -8.767 -3.288 1.00 95.81 94 LEU A C 1
ATOM 728 O O . LEU A 1 94 ? -15.210 -9.558 -3.969 1.00 95.81 94 LEU A O 1
ATOM 732 N N . ASN A 1 95 ? -14.742 -8.631 -1.971 1.00 94.19 95 ASN A N 1
ATOM 733 C CA . ASN A 1 95 ? -15.782 -9.281 -1.169 1.00 94.19 95 ASN A CA 1
ATOM 734 C C . ASN A 1 95 ? -15.996 -8.497 0.145 1.00 94.19 95 ASN A C 1
ATOM 736 O O . ASN A 1 95 ? -15.670 -7.316 0.219 1.00 94.19 95 ASN A O 1
ATOM 740 N N . ASP A 1 96 ? -16.583 -9.104 1.175 1.00 92.19 96 ASP A N 1
ATOM 741 C CA . ASP A 1 96 ? -16.934 -8.427 2.432 1.00 92.19 96 ASP A CA 1
ATOM 742 C C . ASP A 1 96 ? -15.743 -7.925 3.255 1.00 92.19 96 ASP A C 1
ATOM 744 O O . ASP A 1 96 ? -15.920 -6.996 4.039 1.00 92.19 96 ASP A O 1
ATOM 748 N N . HIS A 1 97 ? -14.562 -8.514 3.074 1.00 94.75 97 HIS A N 1
ATOM 749 C CA . HIS A 1 97 ? -13.367 -8.204 3.862 1.00 94.75 97 HIS A CA 1
ATOM 750 C C . HIS A 1 97 ? -12.121 -7.941 3.007 1.00 94.75 97 HIS A C 1
ATOM 752 O O . HIS A 1 97 ? -11.089 -7.553 3.554 1.00 94.75 97 HIS A O 1
ATOM 758 N N . GLN A 1 98 ? -12.199 -8.134 1.684 1.00 97.44 98 GLN A N 1
ATOM 759 C CA . GLN A 1 98 ? -11.089 -7.915 0.762 1.00 97.44 98 GLN A CA 1
ATOM 760 C C . GLN A 1 98 ? -11.310 -6.718 -0.156 1.00 97.44 98 GLN A C 1
ATOM 762 O O . GLN A 1 98 ? -12.345 -6.592 -0.823 1.00 97.44 98 GLN A O 1
ATOM 767 N N . PHE A 1 99 ? -10.284 -5.875 -0.244 1.00 97.62 99 PHE A N 1
ATOM 768 C CA . PHE A 1 99 ? -10.303 -4.622 -0.989 1.00 97.62 99 PHE A CA 1
ATOM 769 C C . PHE A 1 99 ? -9.060 -4.514 -1.857 1.00 97.62 99 PHE A C 1
ATOM 771 O O . PHE A 1 99 ? -7.943 -4.680 -1.374 1.00 97.62 99 PHE A O 1
ATOM 778 N N . PHE A 1 100 ? -9.260 -4.225 -3.136 1.00 98.38 100 PHE A N 1
ATOM 779 C CA . PHE A 1 100 ? -8.199 -3.855 -4.053 1.00 98.38 100 PHE A CA 1
ATOM 780 C C . PHE A 1 100 ? -8.084 -2.334 -4.112 1.00 98.38 100 PHE A C 1
ATOM 782 O O . PHE A 1 100 ? -9.070 -1.648 -4.389 1.00 98.38 100 PHE A O 1
ATOM 789 N N . ILE A 1 101 ? -6.881 -1.821 -3.879 1.00 98.25 101 ILE A N 1
ATOM 790 C CA . ILE A 1 101 ? -6.559 -0.395 -3.941 1.00 98.25 101 ILE A CA 1
ATOM 791 C C . ILE A 1 101 ? -5.343 -0.220 -4.841 1.00 98.25 101 ILE A C 1
ATOM 793 O O . ILE A 1 101 ? -4.371 -0.965 -4.728 1.00 98.25 101 ILE A O 1
ATOM 797 N N . ASN A 1 102 ? -5.387 0.762 -5.733 1.00 98.69 102 ASN A N 1
ATOM 798 C CA . ASN A 1 102 ? -4.270 1.083 -6.609 1.00 98.69 102 ASN A CA 1
ATOM 799 C C . ASN A 1 102 ? -4.069 2.589 -6.734 1.00 98.69 102 ASN A C 1
ATOM 801 O O . ASN A 1 102 ? -5.038 3.310 -6.959 1.00 98.69 102 ASN A O 1
ATOM 805 N N . TRP A 1 103 ? -2.819 3.040 -6.704 1.00 98.50 103 TRP A N 1
ATOM 806 C CA . TRP A 1 103 ? -2.456 4.422 -7.009 1.00 98.50 103 TRP A CA 1
ATOM 807 C C . TRP A 1 103 ? -1.128 4.511 -7.755 1.00 98.50 103 TRP A C 1
ATOM 809 O O . TRP A 1 103 ? -0.342 3.560 -7.811 1.00 98.50 103 TRP A O 1
ATOM 819 N N . ILE A 1 104 ? -0.906 5.671 -8.365 1.00 97.50 104 ILE A N 1
ATOM 820 C CA . ILE A 1 104 ? 0.337 6.024 -9.042 1.00 97.50 104 ILE A CA 1
ATOM 821 C C . ILE A 1 104 ? 0.787 7.351 -8.452 1.00 97.50 104 ILE A C 1
ATOM 823 O O . ILE A 1 104 ? 0.119 8.363 -8.642 1.00 97.50 104 ILE A O 1
ATOM 827 N N . GLU A 1 105 ? 1.922 7.343 -7.768 1.00 95.38 105 GLU A N 1
ATOM 828 C CA . GLU A 1 105 ? 2.514 8.557 -7.223 1.00 95.38 105 GLU A CA 1
ATOM 829 C C . GLU A 1 105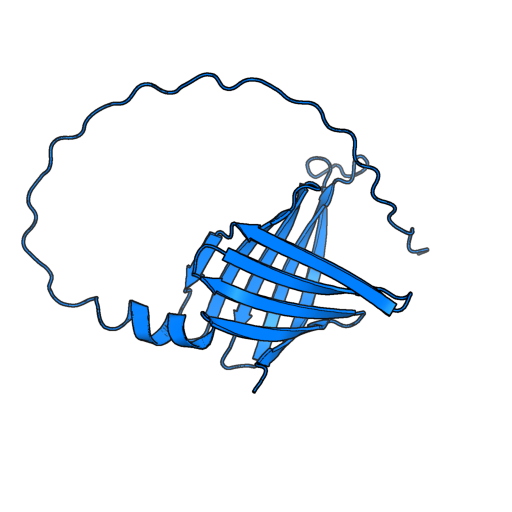 ? 3.056 9.446 -8.346 1.00 95.38 105 GLU A C 1
ATOM 831 O O . GLU A 1 105 ? 3.391 8.989 -9.445 1.00 95.38 105 GLU A O 1
ATOM 836 N N . LYS A 1 106 ? 3.287 10.724 -8.034 1.00 92.94 106 LYS A N 1
ATOM 837 C CA . LYS A 1 106 ? 3.907 11.692 -8.957 1.00 92.94 106 LYS A CA 1
ATOM 838 C C . LYS A 1 106 ? 5.246 11.219 -9.548 1.00 92.94 106 LYS A C 1
ATOM 840 O O . LYS A 1 106 ? 5.615 11.627 -10.646 1.00 92.94 106 LYS A O 1
ATOM 845 N N . THR A 1 107 ? 5.982 10.374 -8.828 1.00 91.25 107 THR A N 1
ATOM 846 C CA . THR A 1 107 ? 7.270 9.798 -9.257 1.00 91.25 107 THR A CA 1
ATOM 847 C C . THR A 1 107 ? 7.118 8.705 -10.323 1.00 91.25 107 THR A C 1
ATOM 849 O O . THR A 1 107 ? 8.111 8.264 -10.904 1.00 91.25 107 THR A O 1
ATOM 852 N N . GLY A 1 108 ? 5.890 8.249 -10.584 1.00 94.31 108 GLY A N 1
ATOM 853 C CA . GLY A 1 108 ? 5.596 7.086 -11.413 1.00 94.31 108 GLY A CA 1
ATOM 854 C C . GLY A 1 108 ? 5.757 5.756 -10.675 1.00 94.31 108 GLY A C 1
ATOM 855 O O . GLY A 1 108 ? 5.672 4.702 -11.318 1.00 94.31 108 GLY A O 1
ATOM 856 N N . LEU A 1 109 ? 5.999 5.779 -9.358 1.00 96.00 109 LEU A N 1
ATOM 857 C CA . LEU A 1 109 ? 5.844 4.608 -8.503 1.00 96.00 109 LEU A CA 1
ATOM 858 C C . LEU A 1 109 ? 4.365 4.212 -8.487 1.00 96.00 109 LEU A C 1
ATOM 860 O O . LEU A 1 109 ? 3.488 5.052 -8.323 1.00 96.00 109 LEU A O 1
ATOM 864 N N . THR A 1 110 ? 4.086 2.936 -8.715 1.00 97.94 110 THR A N 1
ATOM 865 C CA . THR A 1 110 ? 2.726 2.394 -8.740 1.00 97.94 110 THR A CA 1
ATOM 866 C C . THR A 1 110 ? 2.606 1.352 -7.655 1.00 97.94 110 THR A C 1
ATOM 868 O O . THR A 1 110 ? 3.422 0.427 -7.613 1.00 97.94 110 THR A O 1
ATOM 871 N N . VAL A 1 111 ? 1.572 1.476 -6.832 1.00 98.44 111 VAL A N 1
ATOM 872 C CA . VAL A 1 111 ? 1.220 0.481 -5.826 1.00 98.44 111 VAL A CA 1
ATOM 873 C C . VAL A 1 111 ? -0.145 -0.076 -6.168 1.00 98.44 111 VAL A C 1
ATOM 875 O O . VAL A 1 111 ? -1.103 0.671 -6.342 1.00 98.44 111 VAL A O 1
ATOM 878 N N . SER A 1 112 ? -0.231 -1.397 -6.247 1.00 98.62 112 SER A N 1
ATOM 879 C CA . SER A 1 112 ? -1.488 -2.133 -6.289 1.00 98.62 112 SER A CA 1
ATOM 880 C C . SER A 1 112 ? -1.511 -3.064 -5.089 1.00 98.62 112 SER A C 1
ATOM 882 O O . SER A 1 112 ? -0.574 -3.837 -4.912 1.00 98.62 112 SER A O 1
ATOM 884 N N . GLN A 1 113 ? -2.552 -3.031 -4.270 1.00 98.25 113 GLN A N 1
ATOM 885 C CA . GLN A 1 113 ? -2.611 -3.853 -3.070 1.00 98.25 113 GLN A CA 1
ATOM 886 C C . GLN A 1 113 ? -3.965 -4.499 -2.852 1.00 98.25 113 GLN A C 1
ATOM 888 O O . GLN A 1 113 ? -5.003 -3.949 -3.215 1.00 98.25 113 GLN A O 1
ATOM 893 N N . ILE A 1 114 ? -3.923 -5.674 -2.234 1.00 98.62 114 ILE A N 1
ATOM 894 C CA . ILE A 1 114 ? -5.082 -6.368 -1.695 1.00 98.62 114 ILE A CA 1
ATOM 895 C C . ILE A 1 114 ? -4.979 -6.296 -0.177 1.00 98.62 114 ILE A C 1
ATOM 897 O O . ILE A 1 114 ? -4.033 -6.822 0.408 1.00 98.62 114 ILE A O 1
ATOM 901 N N . ILE A 1 115 ? -5.964 -5.660 0.444 1.00 98.31 115 ILE A N 1
ATOM 902 C CA . ILE A 1 115 ? -6.152 -5.647 1.892 1.00 98.31 115 ILE A CA 1
ATOM 903 C C . ILE A 1 115 ? -7.157 -6.730 2.240 1.00 98.31 115 ILE A C 1
ATOM 905 O O . ILE A 1 115 ? -8.258 -6.719 1.700 1.00 98.31 115 ILE A O 1
ATOM 909 N N . ASP A 1 116 ? -6.799 -7.622 3.159 1.00 97.81 116 ASP A N 1
ATOM 910 C CA . ASP A 1 116 ? -7.716 -8.555 3.807 1.00 97.81 116 ASP A CA 1
ATOM 911 C C . ASP A 1 116 ? -7.923 -8.115 5.261 1.00 97.81 116 ASP A C 1
ATOM 913 O O . ASP A 1 116 ? -7.109 -8.391 6.147 1.00 97.81 116 ASP A O 1
ATOM 917 N N . ALA A 1 117 ? -9.012 -7.384 5.495 1.00 95.94 117 ALA A N 1
ATOM 918 C CA . ALA A 1 117 ? -9.331 -6.795 6.790 1.00 95.94 117 ALA A CA 1
ATOM 919 C C . ALA A 1 117 ? -9.744 -7.840 7.838 1.00 95.94 117 ALA A C 1
ATOM 921 O O . ALA A 1 117 ? -9.628 -7.580 9.034 1.00 95.94 117 ALA A O 1
ATOM 922 N N . GLN A 1 118 ? -10.200 -9.021 7.408 1.00 95.19 118 GLN A N 1
ATOM 923 C CA . GLN A 1 118 ? -10.550 -10.114 8.313 1.00 95.19 118 GLN A CA 1
ATOM 924 C C . GLN A 1 118 ? -9.296 -10.818 8.831 1.00 95.19 118 GLN A C 1
ATOM 926 O O . GLN A 1 118 ? -9.197 -11.089 10.026 1.00 95.19 118 GLN A O 1
ATOM 931 N N . ASN A 1 119 ? -8.342 -11.101 7.942 1.00 97.38 119 ASN A N 1
ATOM 932 C CA . ASN A 1 119 ? -7.104 -11.794 8.301 1.00 97.38 119 ASN A CA 1
ATOM 933 C C . ASN A 1 119 ? -5.999 -10.848 8.796 1.00 97.38 119 ASN A C 1
ATOM 935 O O . ASN A 1 119 ? -4.989 -11.309 9.326 1.00 97.38 119 ASN A O 1
ATOM 939 N N . GLY A 1 120 ? -6.179 -9.533 8.645 1.00 97.50 120 GLY A N 1
ATOM 940 C CA . GLY A 1 120 ? -5.194 -8.542 9.066 1.00 97.50 120 GLY A CA 1
ATOM 941 C C . GLY A 1 120 ? -3.927 -8.593 8.212 1.00 97.50 120 GLY A C 1
ATOM 942 O O . GLY A 1 120 ? -2.817 -8.489 8.737 1.00 97.50 120 GLY A O 1
ATOM 943 N N . THR A 1 121 ? -4.074 -8.767 6.898 1.00 98.44 121 THR A N 1
ATOM 944 C CA . THR A 1 121 ? -2.943 -8.904 5.968 1.00 98.44 121 THR A CA 1
ATOM 945 C C . THR A 1 121 ? -3.074 -7.981 4.769 1.00 98.44 121 THR A C 1
ATOM 947 O O . THR A 1 121 ? -4.180 -7.710 4.303 1.00 98.44 121 THR A O 1
ATOM 950 N N . VAL A 1 122 ? -1.935 -7.555 4.230 1.00 98.56 122 VAL A N 1
ATOM 951 C CA . VAL A 1 122 ? -1.847 -6.796 2.980 1.00 98.56 122 VAL A CA 1
ATOM 952 C C . VAL A 1 122 ? -0.839 -7.460 2.058 1.00 98.56 122 VAL A C 1
ATOM 954 O O . VAL A 1 122 ? 0.293 -7.717 2.463 1.00 98.56 122 VAL A O 1
ATOM 957 N N . THR A 1 123 ? -1.232 -7.690 0.808 1.00 98.69 123 THR A N 1
ATOM 958 C CA . THR A 1 123 ? -0.307 -8.048 -0.270 1.00 98.69 123 THR A CA 1
ATOM 959 C C . THR A 1 123 ? -0.222 -6.886 -1.243 1.00 98.69 123 THR A C 1
ATOM 961 O O . THR A 1 123 ? -1.219 -6.556 -1.885 1.00 98.69 123 THR A O 1
ATOM 964 N N . SER A 1 124 ? 0.964 -6.300 -1.392 1.00 98.31 124 SER A N 1
ATOM 965 C CA . SER A 1 124 ? 1.197 -5.164 -2.287 1.00 98.31 124 SER A CA 1
ATOM 966 C C . SER A 1 124 ? 2.146 -5.556 -3.413 1.00 98.31 124 SER A C 1
ATOM 968 O O . SER A 1 124 ? 3.184 -6.172 -3.190 1.00 98.31 124 SER A O 1
ATOM 970 N N . PHE A 1 125 ? 1.804 -5.177 -4.634 1.00 98.44 125 PHE A N 1
ATOM 971 C CA . PHE A 1 125 ? 2.690 -5.146 -5.783 1.00 98.44 125 PHE A CA 1
ATOM 972 C C . PHE A 1 125 ? 3.135 -3.702 -5.991 1.00 98.44 125 PHE A C 1
ATOM 974 O O . PHE A 1 125 ? 2.310 -2.823 -6.238 1.00 98.44 125 PHE A O 1
ATOM 981 N N . VAL A 1 126 ? 4.438 -3.456 -5.887 1.00 97.69 126 VAL A N 1
ATOM 982 C CA . VAL A 1 126 ? 5.024 -2.128 -6.077 1.00 97.69 126 VAL A CA 1
ATOM 983 C C . VAL A 1 126 ? 5.894 -2.166 -7.314 1.00 97.69 126 VAL A C 1
ATOM 985 O O . VAL A 1 126 ? 6.732 -3.056 -7.447 1.00 97.69 126 VAL A O 1
ATOM 988 N N . SER A 1 127 ? 5.713 -1.202 -8.211 1.00 97.69 127 SER A N 1
ATOM 989 C CA . SER A 1 127 ? 6.583 -1.027 -9.370 1.00 97.69 127 SER A CA 1
ATOM 990 C C . SER A 1 127 ? 7.097 0.397 -9.474 1.00 97.69 127 SER A C 1
ATOM 992 O O . SER A 1 127 ? 6.398 1.349 -9.136 1.00 97.69 127 SER A O 1
ATOM 994 N N . ASN A 1 128 ? 8.306 0.547 -9.992 1.00 96.50 128 ASN A N 1
ATOM 995 C CA . ASN A 1 128 ? 8.978 1.826 -10.166 1.00 96.50 128 ASN A CA 1
ATOM 996 C C . ASN A 1 128 ? 9.735 1.841 -11.494 1.00 96.50 128 ASN A C 1
ATOM 998 O O . ASN A 1 128 ? 9.990 0.798 -12.098 1.00 96.50 128 ASN A O 1
ATOM 1002 N N . LYS A 1 129 ? 10.109 3.040 -11.945 1.00 95.75 129 LYS A N 1
ATOM 1003 C CA . LYS A 1 129 ? 10.956 3.204 -13.127 1.00 95.75 129 LYS A CA 1
ATOM 1004 C C . LYS A 1 129 ? 12.312 2.525 -12.901 1.00 95.75 129 LYS A C 1
ATOM 1006 O O . LYS A 1 129 ? 12.929 2.696 -11.850 1.00 95.75 129 LYS A O 1
ATOM 1011 N N . ASP A 1 130 ? 12.758 1.781 -13.903 1.00 96.00 130 ASP A N 1
ATOM 1012 C CA . ASP A 1 130 ? 14.074 1.157 -13.998 1.00 96.00 130 ASP A CA 1
ATOM 1013 C C . ASP A 1 130 ? 14.474 1.066 -15.473 1.00 96.00 130 ASP A C 1
ATOM 1015 O O . ASP A 1 130 ? 14.053 0.165 -16.192 1.00 96.00 130 ASP A O 1
ATOM 1019 N N . GLU A 1 131 ? 15.295 2.009 -15.931 1.00 95.31 131 GLU A N 1
ATOM 1020 C CA . GLU A 1 131 ? 15.703 2.124 -17.340 1.00 95.31 131 GLU A CA 1
ATOM 1021 C C . GLU A 1 131 ? 16.500 0.918 -17.848 1.00 95.31 131 GLU A C 1
ATOM 1023 O O . GLU A 1 131 ? 16.618 0.725 -19.055 1.00 95.31 131 GLU A O 1
ATOM 1028 N N . LYS A 1 132 ? 17.039 0.097 -16.941 1.00 95.31 132 LYS A N 1
ATOM 1029 C CA . LYS A 1 132 ? 17.800 -1.107 -17.291 1.00 95.31 132 LYS A CA 1
ATOM 1030 C C . LYS A 1 132 ? 16.915 -2.340 -17.444 1.00 95.31 132 LYS A C 1
ATOM 1032 O O . LYS A 1 132 ? 17.404 -3.375 -17.887 1.00 95.31 132 LYS A O 1
ATOM 1037 N N . SER A 1 133 ? 15.642 -2.244 -17.068 1.00 94.50 133 SER A N 1
ATOM 1038 C CA . SER A 1 133 ? 14.688 -3.340 -17.175 1.00 94.50 133 SER A CA 1
ATOM 1039 C C . SER A 1 133 ? 14.155 -3.474 -18.603 1.00 94.50 133 SER A C 1
ATOM 1041 O O . SER A 1 133 ? 13.673 -2.511 -19.202 1.00 94.50 133 SER A O 1
ATOM 1043 N N . ASP A 1 134 ? 14.160 -4.699 -19.122 1.00 94.00 134 ASP A N 1
ATOM 1044 C CA . ASP A 1 134 ? 13.535 -5.073 -20.395 1.00 94.00 134 ASP A CA 1
ATOM 1045 C C . ASP A 1 134 ? 11.996 -5.138 -20.311 1.00 94.00 134 ASP A C 1
ATOM 1047 O O . ASP A 1 134 ? 11.304 -5.147 -21.330 1.00 94.00 134 ASP A O 1
ATOM 1051 N N . ARG A 1 135 ? 11.424 -5.091 -19.100 1.00 91.88 135 ARG A N 1
ATOM 1052 C CA . ARG A 1 135 ? 9.975 -5.112 -18.845 1.00 91.88 135 ARG A CA 1
ATOM 1053 C C . ARG A 1 135 ? 9.349 -3.720 -18.891 1.00 91.88 135 ARG A C 1
ATOM 1055 O O . ARG A 1 135 ? 8.775 -3.248 -17.910 1.00 91.88 135 ARG A O 1
ATOM 1062 N N . GLY A 1 136 ? 9.472 -3.046 -20.032 1.00 93.25 136 GLY A N 1
ATOM 1063 C CA . GLY A 1 136 ? 8.931 -1.695 -20.214 1.00 93.25 136 GLY A CA 1
ATOM 1064 C C . GLY A 1 136 ? 9.600 -0.654 -19.313 1.00 93.25 136 GLY A C 1
ATOM 1065 O O . GLY A 1 136 ? 8.941 0.286 -18.879 1.00 93.25 136 GLY A O 1
ATOM 1066 N N . GLN A 1 137 ? 10.891 -0.841 -19.009 1.00 96.12 137 GLN A N 1
ATOM 1067 C CA . GLN A 1 137 ? 11.683 0.047 -18.153 1.00 96.12 137 GLN A CA 1
ATOM 1068 C C . GLN A 1 137 ? 11.112 0.195 -16.734 1.00 96.12 137 GLN A C 1
ATOM 1070 O O . GLN A 1 137 ? 11.117 1.282 -16.144 1.00 96.12 137 GLN A O 1
ATOM 1075 N N . ARG A 1 138 ? 10.581 -0.902 -16.180 1.00 97.00 138 ARG A N 1
ATOM 1076 C CA . ARG A 1 138 ? 10.094 -0.965 -14.800 1.00 97.00 138 ARG A CA 1
ATOM 1077 C C . ARG A 1 138 ? 10.648 -2.174 -14.071 1.00 97.00 138 ARG A C 1
ATOM 1079 O O . ARG A 1 138 ? 10.712 -3.271 -14.625 1.00 97.00 138 ARG A O 1
ATOM 1086 N N . SER A 1 139 ? 10.982 -1.981 -12.806 1.00 96.25 139 SER A N 1
ATOM 1087 C CA . SER A 1 139 ? 11.170 -3.069 -11.851 1.00 96.25 139 SER A CA 1
ATOM 1088 C C . SER A 1 139 ? 9.957 -3.141 -10.934 1.00 96.25 139 SER A C 1
ATOM 1090 O O . SER A 1 139 ? 9.192 -2.180 -10.813 1.00 96.25 139 SER A O 1
ATOM 1092 N N . ALA A 1 140 ? 9.725 -4.314 -10.350 1.00 96.38 140 ALA A N 1
ATOM 1093 C CA . ALA A 1 140 ? 8.610 -4.516 -9.445 1.00 96.38 140 ALA A CA 1
ATOM 1094 C C . ALA A 1 140 ? 8.899 -5.613 -8.427 1.00 96.38 140 ALA A C 1
ATOM 1096 O O . ALA A 1 140 ? 9.641 -6.549 -8.720 1.00 96.38 140 ALA A O 1
ATOM 1097 N N . ASN A 1 141 ? 8.274 -5.507 -7.259 1.00 96.50 141 ASN A N 1
ATOM 1098 C CA . ASN A 1 141 ? 8.388 -6.471 -6.175 1.00 96.50 141 ASN A CA 1
ATOM 1099 C C . ASN A 1 141 ? 7.035 -6.676 -5.491 1.00 96.50 141 ASN A C 1
ATOM 1101 O O . ASN A 1 141 ? 6.197 -5.773 -5.460 1.00 96.50 141 ASN A O 1
ATOM 1105 N N . PHE A 1 142 ? 6.856 -7.859 -4.905 1.00 97.31 142 PHE A N 1
ATOM 1106 C CA . PHE A 1 142 ? 5.773 -8.112 -3.963 1.00 97.31 142 PHE A CA 1
ATOM 1107 C C . PHE A 1 142 ? 6.232 -7.831 -2.538 1.00 97.31 142 PHE A C 1
ATOM 1109 O O . PHE A 1 142 ? 7.338 -8.206 -2.146 1.00 97.31 142 PHE A O 1
ATOM 1116 N N . LEU A 1 143 ? 5.349 -7.217 -1.762 1.00 97.38 143 LEU A N 1
ATOM 1117 C CA . LEU A 1 143 ? 5.497 -6.982 -0.338 1.00 97.38 143 LEU A CA 1
ATOM 1118 C C . LEU A 1 143 ? 4.336 -7.658 0.389 1.00 97.38 143 LEU A C 1
ATOM 1120 O O . LEU A 1 143 ? 3.192 -7.602 -0.064 1.00 97.38 143 LEU A O 1
ATOM 1124 N N . GLN A 1 144 ? 4.643 -8.285 1.520 1.00 98.31 144 GLN A N 1
ATOM 1125 C CA . GLN A 1 144 ? 3.645 -8.819 2.439 1.00 98.31 144 GLN A CA 1
ATOM 1126 C C . GLN A 1 144 ? 3.699 -8.034 3.741 1.00 98.31 144 GLN A C 1
ATOM 1128 O O . GLN A 1 144 ? 4.776 -7.870 4.323 1.00 98.31 144 GLN A O 1
ATOM 1133 N N . GLY A 1 145 ? 2.543 -7.542 4.170 1.00 97.94 145 GLY A N 1
ATOM 1134 C CA . GLY A 1 145 ? 2.389 -6.707 5.348 1.00 97.94 145 GLY A CA 1
ATOM 1135 C C . GLY A 1 145 ? 1.336 -7.248 6.307 1.00 97.94 145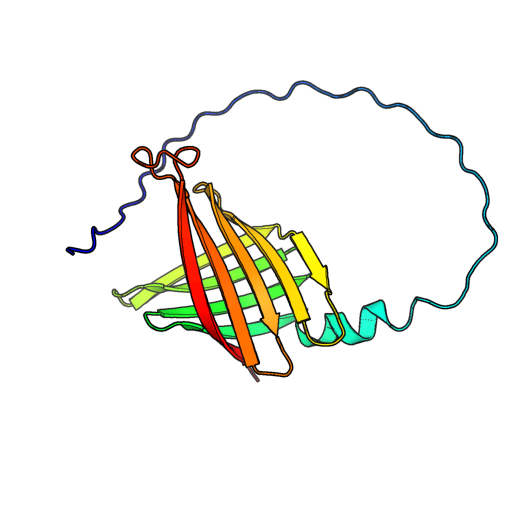 GLY A C 1
ATOM 1136 O O . GLY A 1 145 ? 0.362 -7.884 5.900 1.00 97.94 145 GLY A O 1
ATOM 1137 N N . LYS A 1 146 ? 1.525 -6.964 7.596 1.00 98.56 146 LYS A N 1
ATOM 1138 C CA . LYS A 1 146 ? 0.498 -7.142 8.628 1.00 98.56 146 LYS A CA 1
ATOM 1139 C C . LYS A 1 146 ? -0.288 -5.842 8.786 1.00 98.56 146 LYS A C 1
ATOM 1141 O O . LYS A 1 146 ? 0.328 -4.789 8.921 1.00 98.56 146 LYS A O 1
ATOM 1146 N N . LEU A 1 147 ? -1.612 -5.932 8.787 1.00 98.00 147 LEU A N 1
ATOM 1147 C CA . LEU A 1 147 ? -2.553 -4.820 8.915 1.00 98.00 147 LEU A CA 1
ATOM 1148 C C . LEU A 1 147 ? -3.090 -4.734 10.348 1.00 98.00 147 LEU A C 1
ATOM 1150 O O . LEU A 1 147 ? -3.627 -5.711 10.869 1.00 98.00 147 LEU A O 1
ATOM 1154 N N . GLU A 1 148 ? -3.035 -3.546 10.944 1.00 97.62 148 GLU A N 1
ATOM 1155 C CA . GLU A 1 148 ? -3.732 -3.227 12.194 1.00 97.62 148 GLU A CA 1
ATOM 1156 C C . GLU A 1 148 ? -4.422 -1.865 12.069 1.00 97.62 148 GLU A C 1
ATOM 1158 O O . GLU A 1 148 ? -3.798 -0.892 11.662 1.00 97.62 148 GLU A O 1
ATOM 1163 N N . PHE A 1 149 ? -5.705 -1.758 12.418 1.00 96.00 149 PHE A N 1
ATOM 1164 C CA . PHE A 1 149 ? -6.384 -0.458 12.439 1.00 96.00 149 PHE A CA 1
ATOM 1165 C C . PHE A 1 149 ? -6.075 0.290 13.736 1.00 96.00 149 PHE A C 1
ATOM 1167 O O . PHE A 1 149 ? -6.106 -0.300 14.820 1.00 96.00 149 PHE A O 1
ATOM 1174 N N . LYS A 1 150 ? -5.814 1.598 13.633 1.00 94.38 150 LYS A N 1
ATOM 1175 C CA . LYS A 1 150 ? -5.733 2.470 14.809 1.00 94.38 150 LYS A CA 1
ATOM 1176 C C . LYS A 1 150 ? -7.085 2.489 15.534 1.00 94.38 150 LYS A C 1
ATOM 1178 O O . LYS A 1 150 ? -8.134 2.414 14.894 1.00 94.38 150 LYS A O 1
ATOM 1183 N N . LYS A 1 151 ? -7.023 2.528 16.867 1.00 82.06 151 LYS A N 1
ATOM 1184 C CA . LYS A 1 151 ? -8.193 2.614 17.752 1.00 82.06 151 LYS A CA 1
ATOM 1185 C C . LYS A 1 151 ? -8.774 4.017 17.778 1.00 82.06 151 LYS A C 1
ATOM 1187 O O . LYS A 1 151 ? -7.969 4.968 17.670 1.00 82.06 151 LYS A O 1
#

Foldseek 3Di:
DDDDDDDDDDDDDDDDDDDDDDDDDDDDDDDDPPDPDVAVVQQVVLQAQWWKWKDWPPFIKIWHNPDCQWIWIWTADPVRDIDIDIFGWHWDDPHSFWIWIWTADPQRWIKIWIGRSVQQKIKIKIKHAACPDPPVRIDIDIIIIGIDIDD